Protein AF-A0A353NLF9-F1 (afdb_monomer_lite)

Secondary structure (DSSP, 8-state):
---EEETTEEE-SS---EE----SS---TTHHHHHHHHHHHTT--EE--S-HHHHHHHHHHHHHHHHHHHHHHT--HHHHHH-HHHHHHHHHHHHHHHHHHHHTT----HHHHHHHHHHHTTS-TT---HHHHHHHHHH------

Sequence (145 aa):
MDAVREGDSFTYARPGRIIFGEGPQQGDSNRVARLREALSRAAIPHEVPANMMRVMWWKFMINVGINQASAVLGAPYGVFHHSADAQALMLQLMREVIALAEKLAVDLSEKDIDEWLAVLATLAPEGKTSMLQDVEARTFLPGRA

Structure (mmCIF, N/CA/C/O backbone):
data_AF-A0A353NLF9-F1
#
_entry.id   AF-A0A353NLF9-F1
#
loop_
_atom_site.group_PDB
_atom_site.id
_atom_site.type_symbol
_atom_site.label_atom_id
_atom_site.label_alt_id
_atom_site.label_comp_id
_atom_site.label_asym_id
_atom_site.label_entity_id
_atom_site.label_seq_id
_atom_site.pdbx_PDB_ins_code
_atom_site.Cartn_x
_atom_site.Cartn_y
_atom_site.Cartn_z
_atom_site.occupancy
_atom_site.B_iso_or_equiv
_atom_site.auth_seq_id
_atom_site.auth_comp_id
_atom_site.auth_asym_id
_atom_site.auth_atom_id
_atom_site.pdbx_PDB_model_num
ATOM 1 N N . MET A 1 1 ? -4.766 4.903 -6.305 1.00 61.81 1 MET A N 1
ATOM 2 C CA . MET A 1 1 ? -6.056 4.747 -7.000 1.00 61.81 1 MET A CA 1
ATOM 3 C C . MET A 1 1 ? -7.114 4.612 -5.932 1.00 61.81 1 MET A C 1
ATOM 5 O O . MET A 1 1 ? -6.906 3.856 -4.992 1.00 61.81 1 MET A O 1
ATOM 9 N N . ASP A 1 2 ? -8.179 5.377 -6.068 1.00 66.19 2 ASP A N 1
ATOM 10 C CA . ASP A 1 2 ? -9.297 5.512 -5.134 1.00 66.19 2 ASP A CA 1
ATOM 11 C C . ASP A 1 2 ? -10.618 5.178 -5.839 1.00 66.19 2 ASP A C 1
ATOM 13 O O . ASP A 1 2 ? -11.634 5.830 -5.634 1.00 66.19 2 ASP A O 1
ATOM 17 N N . ALA A 1 3 ? -10.577 4.184 -6.728 1.00 69.12 3 ALA A N 1
ATOM 18 C CA . ALA A 1 3 ? -11.732 3.825 -7.528 1.00 69.12 3 ALA A CA 1
ATOM 19 C C . ALA A 1 3 ? -12.805 3.137 -6.679 1.00 69.12 3 ALA A C 1
ATOM 21 O O . ALA A 1 3 ? -12.513 2.163 -5.981 1.00 69.12 3 ALA A O 1
ATOM 22 N N . VAL A 1 4 ? -14.040 3.613 -6.796 1.00 66.81 4 VAL A N 1
ATOM 23 C CA . VAL A 1 4 ? -15.241 3.014 -6.210 1.00 66.81 4 VAL A CA 1
ATOM 24 C C . VAL A 1 4 ? -16.121 2.501 -7.346 1.00 66.81 4 VAL A C 1
ATOM 26 O O . VAL A 1 4 ? -16.216 3.131 -8.403 1.00 66.81 4 VAL A O 1
ATOM 29 N N . ARG A 1 5 ? -16.731 1.329 -7.149 1.00 71.88 5 ARG A N 1
ATOM 30 C CA . ARG A 1 5 ? -17.680 0.738 -8.094 1.00 71.88 5 ARG A CA 1
ATOM 31 C C . ARG A 1 5 ? -19.085 0.780 -7.506 1.00 71.88 5 ARG A C 1
ATOM 33 O O . ARG A 1 5 ? -19.324 0.193 -6.456 1.00 71.88 5 ARG A O 1
ATOM 40 N N . GLU A 1 6 ? -20.015 1.376 -8.241 1.00 72.00 6 GLU A N 1
ATOM 41 C CA . GLU A 1 6 ? -21.448 1.358 -7.938 1.00 72.00 6 GLU A CA 1
ATOM 42 C C . GLU A 1 6 ? -22.200 0.798 -9.155 1.00 72.00 6 GLU A C 1
ATOM 44 O O . GLU A 1 6 ? -22.306 1.450 -10.198 1.00 72.00 6 GLU A O 1
ATOM 49 N N . GLY A 1 7 ? -22.673 -0.451 -9.063 1.00 78.12 7 GLY A N 1
ATOM 50 C CA . GLY A 1 7 ? -23.280 -1.163 -10.196 1.00 78.12 7 GLY A CA 1
ATOM 51 C C . GLY A 1 7 ? -22.303 -1.348 -11.367 1.00 78.12 7 GLY A C 1
ATOM 52 O O . GLY A 1 7 ? -21.269 -2.008 -11.220 1.00 78.12 7 GLY A O 1
ATOM 53 N N . ASP A 1 8 ? -22.626 -0.753 -12.518 1.00 82.88 8 ASP A N 1
ATOM 54 C CA . ASP A 1 8 ? -21.786 -0.746 -13.731 1.00 82.88 8 ASP A CA 1
ATOM 55 C C . ASP A 1 8 ? -20.965 0.548 -13.897 1.00 82.88 8 ASP A C 1
ATOM 57 O O . ASP A 1 8 ? -20.291 0.742 -14.910 1.00 82.88 8 ASP A O 1
ATOM 61 N N . SER A 1 9 ? -21.001 1.438 -12.900 1.00 73.56 9 SER A N 1
ATOM 62 C CA . SER A 1 9 ? -20.266 2.704 -12.905 1.00 73.56 9 SER A CA 1
ATOM 63 C C . S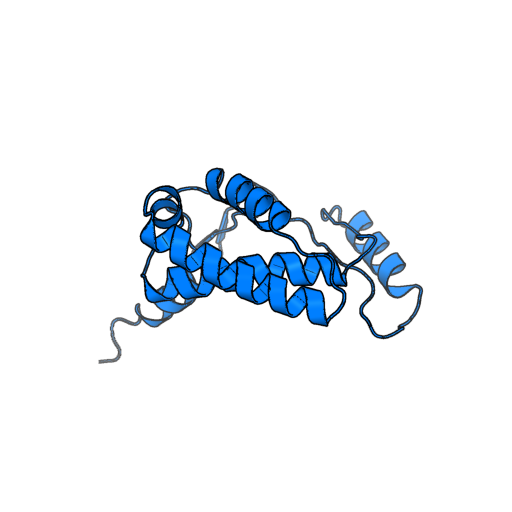ER A 1 9 ? -18.999 2.639 -12.045 1.00 73.56 9 SER A C 1
ATOM 65 O O . SER A 1 9 ? -18.959 1.958 -11.016 1.00 73.56 9 SER A O 1
ATOM 67 N N . PHE A 1 10 ? -17.958 3.358 -12.476 1.00 72.38 10 PHE A N 1
ATOM 68 C CA . PHE A 1 10 ? -16.702 3.519 -11.745 1.00 72.38 10 PHE A CA 1
ATOM 69 C C . PHE A 1 10 ? -16.397 5.006 -11.568 1.00 72.38 10 PHE A C 1
ATOM 71 O O . PHE A 1 10 ? -16.383 5.757 -12.545 1.00 72.38 10 PHE A O 1
ATOM 78 N N . THR A 1 11 ? -16.102 5.424 -10.340 1.00 71.56 11 THR A N 1
ATOM 79 C CA . THR A 1 11 ? -15.673 6.790 -10.009 1.00 71.56 11 THR A CA 1
ATOM 80 C C . THR A 1 11 ? -14.282 6.745 -9.387 1.00 71.56 11 THR A C 1
ATOM 82 O O . THR A 1 11 ? -13.999 5.881 -8.564 1.00 71.56 11 THR A O 1
ATOM 85 N N . TYR A 1 12 ? -13.377 7.633 -9.803 1.00 67.31 12 TYR A N 1
ATOM 86 C CA . TYR A 1 12 ? -12.042 7.778 -9.212 1.00 67.31 12 TYR A CA 1
ATOM 87 C C . TYR A 1 12 ? -11.609 9.244 -9.280 1.00 67.31 12 TYR A C 1
ATOM 89 O O . TYR A 1 12 ? -11.875 9.913 -10.279 1.00 67.31 12 TYR A O 1
ATOM 97 N N . ALA A 1 13 ? -10.921 9.746 -8.252 1.00 60.69 13 ALA A N 1
ATOM 98 C CA . ALA A 1 13 ? -10.340 11.089 -8.294 1.00 60.69 13 ALA A CA 1
ATOM 99 C C . ALA A 1 13 ? -8.871 11.055 -8.743 1.00 60.69 13 ALA A C 1
ATOM 101 O O . ALA A 1 13 ? -8.370 12.032 -9.301 1.00 60.69 13 ALA A O 1
ATOM 102 N N . ARG A 1 14 ? -8.171 9.926 -8.547 1.00 64.12 14 ARG A N 1
ATOM 103 C CA . ARG A 1 14 ? -6.770 9.751 -8.957 1.00 64.12 14 ARG A CA 1
ATOM 104 C C . ARG A 1 14 ? -6.609 8.529 -9.867 1.00 64.12 14 ARG A C 1
ATOM 106 O O . ARG A 1 14 ? -6.764 7.399 -9.382 1.00 64.12 14 ARG A O 1
ATOM 113 N N . PRO A 1 15 ? -6.259 8.721 -11.157 1.00 69.31 15 PRO A N 1
ATOM 114 C CA . PRO A 1 15 ? -6.036 7.603 -12.062 1.00 69.31 15 PRO A CA 1
ATOM 115 C C . PRO A 1 15 ? -4.972 6.659 -11.495 1.00 69.31 15 PRO A C 1
ATOM 117 O O . PRO A 1 15 ? -3.952 7.083 -10.946 1.00 69.31 15 PRO A O 1
ATOM 120 N N . GLY A 1 16 ? -5.243 5.358 -11.584 1.00 81.19 16 GLY A N 1
ATOM 121 C CA . GLY A 1 16 ? -4.260 4.335 -11.257 1.00 81.19 16 GLY A CA 1
ATOM 122 C C . GLY A 1 16 ? -3.137 4.292 -12.290 1.00 81.19 16 GLY A C 1
ATOM 123 O O . GLY A 1 16 ? -3.299 4.738 -13.424 1.00 81.19 16 GLY A O 1
ATOM 124 N N . ARG A 1 17 ? -2.003 3.711 -11.899 1.00 91.25 17 ARG A N 1
ATOM 125 C CA . ARG A 1 17 ? -0.945 3.304 -12.827 1.00 91.25 17 ARG A CA 1
ATOM 126 C C . ARG A 1 17 ? -0.735 1.803 -12.730 1.00 91.25 17 ARG A C 1
ATOM 128 O O . ARG A 1 17 ? -0.865 1.234 -11.644 1.00 91.25 17 ARG A O 1
ATOM 135 N N . ILE A 1 18 ? -0.384 1.178 -13.844 1.00 94.25 18 ILE A N 1
ATOM 136 C CA . ILE A 1 18 ? -0.004 -0.233 -13.879 1.00 94.25 18 ILE A CA 1
ATOM 137 C C . ILE A 1 18 ? 1.497 -0.324 -13.620 1.00 94.25 18 ILE A C 1
ATOM 139 O O . ILE A 1 18 ? 2.292 0.174 -14.412 1.00 94.25 18 ILE A O 1
ATOM 143 N N . ILE A 1 19 ? 1.890 -0.961 -12.520 1.00 95.25 19 ILE A N 1
ATOM 144 C CA . ILE A 1 19 ? 3.301 -1.234 -12.230 1.00 95.25 19 ILE A CA 1
ATOM 145 C C . ILE A 1 19 ? 3.576 -2.697 -12.565 1.00 95.25 19 ILE A C 1
ATOM 147 O O . ILE A 1 19 ? 2.903 -3.583 -12.036 1.00 95.25 19 ILE A O 1
ATOM 151 N N . PHE A 1 20 ? 4.525 -2.948 -13.462 1.00 94.69 20 PHE A N 1
ATOM 152 C CA . PHE A 1 20 ? 4.847 -4.295 -13.934 1.00 94.69 20 PHE A CA 1
ATOM 153 C C . PHE A 1 20 ? 6.335 -4.422 -14.257 1.00 94.69 20 PHE A C 1
ATOM 155 O O . PHE A 1 20 ? 6.982 -3.458 -14.644 1.00 94.69 20 PHE A O 1
ATOM 162 N N . GLY A 1 21 ? 6.881 -5.625 -14.149 1.00 92.38 21 GLY A N 1
ATOM 163 C CA . GLY A 1 21 ? 8.289 -5.888 -14.417 1.00 92.38 21 GLY A CA 1
ATOM 164 C C . GLY A 1 21 ? 8.552 -7.382 -14.498 1.00 92.38 21 GLY A C 1
ATOM 165 O O . GLY A 1 21 ? 7.615 -8.183 -14.487 1.00 92.38 21 GLY A O 1
ATOM 166 N N . GLU A 1 22 ? 9.823 -7.758 -14.596 1.00 88.44 22 GLU A N 1
ATOM 167 C CA . GLU A 1 22 ? 10.191 -9.169 -14.654 1.00 88.44 22 GLU A CA 1
ATOM 168 C C . GLU A 1 22 ? 9.908 -9.875 -13.324 1.00 88.44 22 GLU A C 1
ATOM 170 O O . GLU A 1 22 ? 10.102 -9.325 -12.238 1.00 88.44 22 GLU A O 1
ATOM 175 N N . GLY A 1 23 ? 9.429 -11.114 -13.430 1.00 80.94 23 GLY A N 1
ATOM 176 C CA . GLY A 1 23 ? 9.286 -12.008 -12.288 1.00 80.94 23 GLY A CA 1
ATOM 177 C C . GLY A 1 23 ? 10.615 -12.684 -11.925 1.00 80.94 23 GLY A C 1
ATOM 178 O O . GLY A 1 23 ? 11.608 -12.535 -12.635 1.00 80.94 23 GLY A O 1
ATOM 179 N N . PRO A 1 24 ? 10.640 -13.489 -10.849 1.00 74.44 24 PRO A N 1
ATOM 180 C CA . PRO A 1 24 ? 11.844 -14.212 -10.426 1.00 74.44 24 PRO A CA 1
ATOM 181 C C . PRO A 1 24 ? 12.290 -15.284 -11.434 1.00 74.44 24 PRO A C 1
ATOM 183 O O . PRO A 1 24 ? 13.434 -15.727 -11.413 1.00 74.44 24 PRO A O 1
ATOM 186 N N . GLN A 1 25 ? 11.390 -15.713 -12.318 1.00 77.56 25 GLN A N 1
ATOM 187 C CA . GLN A 1 25 ? 11.688 -16.655 -13.389 1.00 77.56 25 GLN A CA 1
ATOM 188 C C . GLN A 1 25 ? 12.099 -15.884 -14.640 1.00 77.56 25 GLN A C 1
ATOM 190 O O . GLN A 1 25 ? 11.358 -15.018 -15.108 1.00 77.56 25 GLN A O 1
ATOM 195 N N . GLN A 1 26 ? 13.257 -16.236 -15.200 1.00 67.62 26 GLN A N 1
ATOM 196 C CA . GLN A 1 26 ? 13.704 -15.689 -16.477 1.00 67.62 26 GLN A CA 1
ATOM 197 C C . GLN A 1 26 ? 12.729 -16.112 -17.579 1.00 67.62 26 GLN A C 1
ATOM 199 O O . GLN A 1 26 ? 12.560 -17.299 -17.861 1.00 67.62 26 GLN A O 1
ATOM 204 N N . GLY A 1 27 ? 12.050 -15.126 -18.161 1.00 70.62 27 GLY A N 1
ATOM 205 C CA . GLY A 1 27 ? 11.171 -15.300 -19.310 1.00 70.62 27 GLY A CA 1
ATOM 206 C C . GLY A 1 27 ? 11.788 -14.740 -20.588 1.00 70.62 27 GLY A C 1
ATOM 207 O O . GLY A 1 27 ? 12.964 -14.392 -20.638 1.00 70.62 27 GLY A O 1
ATOM 208 N N . ASP A 1 28 ? 10.961 -14.623 -21.625 1.00 79.19 28 ASP A N 1
ATOM 209 C CA . ASP A 1 28 ? 11.295 -13.848 -22.822 1.00 79.19 28 ASP A CA 1
ATOM 210 C C . ASP A 1 28 ? 11.697 -12.416 -22.431 1.00 79.19 28 ASP A C 1
ATOM 212 O O . ASP A 1 28 ? 10.856 -11.638 -21.969 1.00 79.19 28 ASP A O 1
ATOM 216 N N . SER A 1 29 ? 12.969 -12.078 -22.667 1.00 73.88 29 SER A N 1
ATOM 217 C CA . SER A 1 29 ? 13.599 -10.804 -22.299 1.00 73.88 29 SER A CA 1
ATOM 218 C C . SER A 1 29 ? 12.939 -9.574 -22.928 1.00 73.88 29 SER A C 1
ATOM 220 O O . SER A 1 29 ? 13.159 -8.454 -22.470 1.00 73.88 29 SER A O 1
ATOM 222 N N . ASN A 1 30 ? 12.102 -9.757 -23.954 1.00 89.12 30 ASN A N 1
ATOM 223 C CA . ASN A 1 30 ? 11.394 -8.669 -24.622 1.00 89.12 30 ASN A CA 1
ATOM 224 C C . ASN A 1 30 ? 9.946 -8.486 -24.144 1.00 89.12 30 ASN A C 1
ATOM 226 O O . ASN A 1 30 ? 9.277 -7.541 -24.573 1.00 89.12 30 ASN A O 1
ATOM 230 N N . ARG A 1 31 ? 9.418 -9.354 -23.273 1.00 90.69 31 ARG A N 1
ATOM 231 C CA . ARG A 1 31 ? 8.001 -9.312 -22.875 1.00 90.69 31 ARG A CA 1
ATOM 232 C C . ARG A 1 31 ? 7.635 -8.013 -22.153 1.00 90.69 31 ARG A C 1
ATOM 234 O O . ARG A 1 31 ? 6.621 -7.405 -22.499 1.00 90.69 31 ARG A O 1
ATOM 241 N N . VAL A 1 32 ? 8.465 -7.560 -21.209 1.00 93.06 32 VAL A N 1
ATOM 242 C CA . VAL A 1 32 ? 8.261 -6.280 -20.507 1.00 93.06 32 VAL A CA 1
ATOM 243 C C . VAL A 1 32 ? 8.335 -5.103 -21.481 1.00 93.06 32 VAL A C 1
ATOM 245 O O . VAL A 1 32 ? 7.491 -4.210 -21.427 1.00 93.06 32 VAL A O 1
ATOM 248 N N . ALA A 1 33 ? 9.273 -5.123 -22.434 1.00 94.31 33 ALA A N 1
ATOM 249 C CA . ALA A 1 33 ? 9.400 -4.066 -23.437 1.00 94.31 33 ALA A CA 1
ATOM 250 C C . ALA A 1 33 ? 8.156 -3.958 -24.337 1.00 94.31 33 ALA A C 1
ATOM 252 O O . ALA A 1 33 ? 7.651 -2.854 -24.547 1.00 94.31 33 ALA A O 1
ATOM 253 N N . ARG A 1 34 ? 7.619 -5.093 -24.809 1.00 95.31 34 ARG A N 1
ATOM 254 C CA . ARG A 1 34 ? 6.391 -5.122 -25.623 1.00 95.31 34 ARG A CA 1
ATOM 255 C C . ARG A 1 34 ? 5.163 -4.656 -24.845 1.00 95.31 34 ARG A C 1
ATOM 257 O O . ARG A 1 34 ? 4.339 -3.929 -25.395 1.00 95.31 34 ARG A O 1
ATOM 264 N N . LEU A 1 35 ? 5.042 -5.047 -23.573 1.00 95.38 35 LEU A N 1
ATOM 265 C CA . LEU A 1 35 ? 3.939 -4.598 -22.719 1.00 95.38 35 LEU A CA 1
ATOM 266 C C . LEU A 1 35 ? 4.013 -3.088 -22.461 1.00 95.38 35 LEU A C 1
ATOM 268 O O . LEU A 1 35 ? 3.003 -2.401 -22.594 1.00 95.38 35 LEU A O 1
ATOM 272 N N . ARG A 1 36 ? 5.212 -2.561 -22.186 1.00 96.38 36 ARG A N 1
ATOM 273 C CA . ARG A 1 36 ? 5.457 -1.117 -22.063 1.00 96.38 36 ARG A CA 1
ATOM 274 C C . ARG A 1 36 ? 5.003 -0.374 -23.312 1.00 96.38 36 ARG A C 1
ATOM 276 O O . ARG A 1 36 ? 4.230 0.568 -23.211 1.00 96.38 36 ARG A O 1
ATOM 283 N N . GLU A 1 37 ? 5.425 -0.832 -24.488 1.00 97.56 37 GLU A N 1
ATOM 284 C CA . GLU A 1 37 ? 5.046 -0.202 -25.752 1.00 97.56 37 GLU A CA 1
ATOM 285 C C . GLU A 1 37 ? 3.526 -0.227 -25.980 1.00 97.56 37 GLU A C 1
ATOM 287 O O . GLU A 1 37 ? 2.938 0.783 -26.366 1.00 97.56 37 GLU A O 1
ATOM 292 N N . ALA A 1 38 ? 2.870 -1.355 -25.694 1.00 97.50 38 ALA A N 1
ATOM 293 C CA . ALA A 1 38 ? 1.422 -1.476 -25.819 1.00 97.50 38 ALA A CA 1
ATOM 294 C C . ALA A 1 38 ? 0.672 -0.495 -24.899 1.00 97.50 38 ALA A C 1
ATOM 296 O O . ALA A 1 38 ? -0.226 0.206 -25.368 1.00 97.50 38 ALA A O 1
ATOM 297 N N . LEU A 1 39 ? 1.068 -0.399 -23.624 1.00 97.25 39 LEU A N 1
ATOM 298 C CA . LEU A 1 39 ? 0.466 0.533 -22.664 1.00 97.25 39 LEU A CA 1
ATOM 299 C C . LEU A 1 39 ? 0.754 1.997 -23.030 1.00 97.25 39 LEU A C 1
ATOM 301 O O . LEU A 1 39 ? -0.144 2.832 -22.919 1.00 97.25 39 LEU A O 1
ATOM 305 N N . SER A 1 40 ? 1.957 2.304 -23.536 1.00 96.88 40 SER A N 1
ATOM 306 C CA . SER A 1 40 ? 2.300 3.632 -24.064 1.00 96.88 40 SER A CA 1
ATOM 307 C C . SER A 1 40 ? 1.397 4.036 -25.230 1.00 96.88 40 SER A C 1
ATOM 309 O O . SER A 1 40 ? 0.851 5.136 -25.210 1.00 96.88 40 SER A O 1
ATOM 311 N N . ARG A 1 41 ? 1.195 3.158 -26.225 1.00 97.88 41 ARG A N 1
ATOM 312 C CA . ARG A 1 41 ? 0.314 3.448 -27.375 1.00 97.88 41 ARG A CA 1
ATOM 313 C C . ARG A 1 41 ? -1.145 3.647 -26.964 1.00 97.88 41 ARG A C 1
ATOM 315 O O . ARG A 1 41 ? -1.854 4.405 -27.612 1.00 97.88 41 ARG A O 1
ATOM 322 N N . ALA A 1 42 ? -1.576 2.986 -25.892 1.00 96.62 42 ALA A N 1
ATOM 323 C CA . ALA A 1 42 ? -2.915 3.131 -25.327 1.00 96.62 42 ALA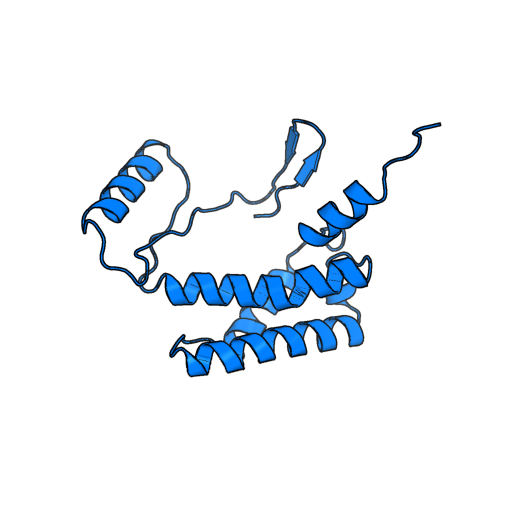 A CA 1
ATOM 324 C C . ALA A 1 42 ? -3.059 4.328 -24.366 1.00 96.62 42 ALA A C 1
ATOM 326 O O . ALA A 1 42 ? -4.136 4.517 -23.807 1.00 96.62 42 ALA A O 1
ATOM 327 N N . ALA A 1 43 ? -1.995 5.110 -24.141 1.00 94.81 43 ALA A N 1
ATOM 328 C CA . ALA A 1 43 ? -1.951 6.193 -23.155 1.00 94.81 43 ALA A CA 1
ATOM 329 C C . ALA A 1 43 ? -2.355 5.757 -21.727 1.00 94.81 43 ALA A C 1
ATOM 331 O O . ALA A 1 43 ? -2.877 6.552 -20.947 1.00 94.81 43 ALA A O 1
ATOM 332 N N . ILE A 1 44 ? -2.094 4.495 -21.365 1.00 93.50 44 ILE A N 1
ATOM 333 C CA . ILE A 1 44 ? -2.367 3.965 -20.024 1.00 93.50 44 ILE A CA 1
ATOM 334 C C . ILE A 1 44 ? -1.165 4.282 -19.123 1.00 93.50 44 ILE A C 1
ATOM 336 O O . ILE A 1 44 ? -0.052 3.845 -19.442 1.00 93.50 44 ILE A O 1
ATOM 340 N N . PRO A 1 45 ? -1.344 4.997 -17.994 1.00 94.19 45 PRO A N 1
ATOM 341 C CA . PRO A 1 45 ? -0.256 5.278 -17.063 1.00 94.19 45 PRO A CA 1
ATOM 342 C C . PRO A 1 45 ? 0.373 3.988 -16.540 1.00 94.19 45 PRO A C 1
ATOM 344 O O . PRO A 1 45 ? -0.318 3.096 -16.040 1.00 94.19 45 PRO A O 1
ATOM 347 N N . HIS A 1 46 ? 1.694 3.885 -16.642 1.00 95.56 46 HIS A N 1
ATOM 348 C CA . HIS A 1 46 ? 2.410 2.687 -16.234 1.00 95.56 46 HIS A CA 1
ATOM 349 C C . HIS A 1 46 ? 3.846 2.980 -15.812 1.00 95.56 46 HIS A C 1
ATOM 351 O O . HIS A 1 46 ? 4.397 4.038 -16.108 1.00 95.56 46 HIS A O 1
ATOM 357 N N . GLU A 1 47 ? 4.445 2.018 -15.121 1.00 95.62 47 GLU A N 1
ATOM 358 C CA . GLU A 1 47 ? 5.805 2.090 -14.604 1.00 95.62 47 GLU A CA 1
ATOM 359 C C . GLU A 1 47 ? 6.455 0.705 -14.671 1.00 95.62 47 GLU A C 1
ATOM 361 O O . GLU A 1 47 ? 5.824 -0.298 -14.331 1.00 95.62 47 GLU A O 1
ATOM 366 N N . VAL A 1 48 ? 7.720 0.663 -15.096 1.00 95.06 48 VAL A N 1
ATOM 367 C CA . VAL A 1 48 ? 8.562 -0.535 -15.013 1.00 95.06 48 VAL A CA 1
ATOM 368 C C . VAL A 1 48 ? 9.619 -0.290 -13.939 1.00 95.06 48 VAL A C 1
ATOM 370 O O . VAL A 1 48 ? 10.566 0.455 -14.200 1.00 95.06 48 VAL A O 1
ATOM 373 N N . PRO A 1 49 ? 9.466 -0.850 -12.726 1.00 93.81 49 PRO A N 1
ATOM 374 C CA . PRO A 1 49 ? 10.400 -0.607 -11.642 1.00 93.81 49 PRO A CA 1
ATOM 375 C C . PRO A 1 49 ? 11.685 -1.408 -11.858 1.00 93.81 49 PRO A C 1
ATOM 377 O O . PRO A 1 49 ? 11.672 -2.494 -12.440 1.00 93.81 49 PRO A O 1
ATOM 380 N N . ALA A 1 50 ? 12.795 -0.916 -11.306 1.00 91.12 50 ALA A N 1
ATOM 381 C CA . ALA A 1 50 ? 14.063 -1.645 -11.320 1.00 91.12 50 ALA A CA 1
ATOM 382 C C . ALA A 1 50 ? 13.990 -2.970 -10.534 1.00 91.12 50 ALA A C 1
ATOM 384 O O . ALA A 1 50 ? 14.679 -3.929 -10.870 1.00 91.12 50 ALA A O 1
ATOM 385 N N . ASN A 1 51 ? 13.143 -3.033 -9.499 1.00 92.00 51 ASN A N 1
ATOM 386 C CA . ASN A 1 51 ? 12.935 -4.224 -8.680 1.00 92.00 51 ASN A CA 1
ATOM 387 C C . ASN A 1 51 ? 11.434 -4.492 -8.485 1.00 92.00 51 ASN A C 1
ATOM 389 O O . ASN A 1 51 ? 10.793 -3.935 -7.592 1.00 92.00 51 ASN A O 1
ATOM 393 N N . MET A 1 52 ? 10.868 -5.364 -9.323 1.00 93.12 52 MET A N 1
ATOM 394 C CA . MET A 1 52 ? 9.442 -5.707 -9.260 1.00 93.12 52 MET A CA 1
ATOM 395 C C . MET A 1 52 ? 9.082 -6.485 -7.989 1.00 93.12 52 MET A C 1
ATOM 397 O O . MET A 1 52 ? 8.017 -6.260 -7.415 1.00 93.12 52 MET A O 1
ATOM 401 N N . MET A 1 53 ? 9.973 -7.362 -7.511 1.00 93.12 53 MET A N 1
ATOM 402 C CA . MET A 1 53 ? 9.750 -8.125 -6.279 1.00 93.12 53 MET A CA 1
ATOM 403 C C . MET A 1 53 ? 9.543 -7.193 -5.088 1.00 93.12 53 MET A C 1
ATOM 405 O O . MET A 1 53 ? 8.584 -7.357 -4.338 1.00 93.12 53 MET A O 1
ATOM 409 N N . ARG A 1 54 ? 10.374 -6.158 -4.965 1.00 95.50 54 ARG A N 1
ATOM 410 C CA . ARG A 1 54 ? 10.226 -5.132 -3.934 1.00 95.50 54 ARG A CA 1
ATOM 411 C C . ARG A 1 54 ? 8.867 -4.429 -3.986 1.00 95.50 54 ARG A C 1
ATOM 413 O O . ARG A 1 54 ? 8.202 -4.315 -2.958 1.00 95.50 54 ARG A O 1
ATOM 420 N N . VAL A 1 55 ? 8.430 -3.997 -5.170 1.00 95.81 55 VAL A N 1
ATOM 421 C CA . VAL A 1 55 ? 7.120 -3.340 -5.336 1.00 95.81 55 VAL A CA 1
ATOM 422 C C . VAL A 1 55 ? 5.973 -4.276 -4.943 1.00 95.81 55 VAL A C 1
ATOM 424 O O . VAL A 1 55 ? 5.040 -3.852 -4.258 1.00 95.81 55 VAL A O 1
ATOM 427 N N . MET A 1 56 ? 6.045 -5.556 -5.327 1.00 95.94 56 MET A N 1
ATOM 428 C CA . MET A 1 56 ? 5.031 -6.546 -4.943 1.00 95.94 56 MET A CA 1
ATOM 429 C C . MET A 1 56 ? 4.970 -6.743 -3.429 1.00 95.94 56 MET A C 1
ATOM 431 O O . MET A 1 56 ? 3.879 -6.745 -2.863 1.00 95.94 56 MET A O 1
ATOM 435 N N . TRP A 1 57 ? 6.122 -6.859 -2.767 1.00 97.69 57 TRP A N 1
ATOM 436 C CA . TRP A 1 57 ? 6.196 -7.017 -1.315 1.00 97.69 57 TRP A CA 1
ATOM 437 C C . TRP A 1 57 ? 5.717 -5.780 -0.560 1.00 97.69 57 TRP A C 1
ATOM 439 O O . TRP A 1 57 ? 4.987 -5.918 0.417 1.00 97.69 57 TRP A O 1
ATOM 449 N N . TRP A 1 58 ? 6.033 -4.576 -1.040 1.00 97.88 58 TRP A N 1
ATOM 450 C CA . TRP A 1 58 ? 5.497 -3.337 -0.469 1.00 97.88 58 TRP A CA 1
ATOM 451 C C . TRP A 1 58 ? 3.967 -3.297 -0.542 1.00 97.88 58 TRP A C 1
ATOM 453 O O . TRP A 1 58 ? 3.283 -3.027 0.446 1.00 97.88 58 TRP A O 1
ATOM 463 N N . LYS A 1 59 ? 3.400 -3.663 -1.699 1.00 96.12 59 LYS A N 1
ATOM 464 C CA . LYS A 1 59 ? 1.944 -3.743 -1.860 1.00 96.12 59 LYS A CA 1
ATOM 465 C C . LYS A 1 59 ? 1.326 -4.843 -0.992 1.00 96.12 59 LYS A C 1
ATOM 467 O O . LYS A 1 59 ? 0.233 -4.653 -0.455 1.00 96.12 59 LYS A O 1
ATOM 472 N N . PHE A 1 60 ? 2.007 -5.978 -0.859 1.00 97.88 60 PHE A N 1
ATOM 473 C CA . PHE A 1 60 ? 1.592 -7.075 0.009 1.00 97.88 60 PHE A CA 1
ATOM 474 C C . PHE A 1 60 ? 1.569 -6.648 1.482 1.00 97.88 60 PHE A C 1
ATOM 476 O O . PHE A 1 60 ? 0.555 -6.865 2.139 1.00 97.88 60 PHE A O 1
ATOM 483 N N . MET A 1 61 ? 2.610 -5.956 1.957 1.00 98.56 61 MET A N 1
ATOM 484 C CA . MET A 1 61 ? 2.689 -5.384 3.306 1.00 98.56 61 MET A CA 1
ATOM 485 C C . MET A 1 61 ? 1.488 -4.487 3.612 1.00 98.56 61 MET A C 1
ATOM 487 O O . MET A 1 61 ? 0.849 -4.659 4.645 1.00 98.56 61 MET A O 1
ATOM 491 N N . ILE A 1 62 ? 1.130 -3.584 2.694 1.00 97.44 62 ILE A N 1
ATOM 492 C CA . ILE A 1 62 ? -0.050 -2.721 2.852 1.00 97.44 62 ILE A CA 1
ATOM 493 C C . ILE A 1 62 ? -1.328 -3.555 2.956 1.00 97.44 62 ILE A C 1
ATOM 495 O O . ILE A 1 62 ? -2.123 -3.357 3.872 1.00 97.44 62 ILE A O 1
ATOM 499 N N . ASN A 1 63 ? -1.533 -4.500 2.033 1.00 97.12 63 ASN A N 1
ATOM 500 C CA . ASN A 1 63 ? -2.740 -5.326 2.025 1.00 97.12 63 ASN A CA 1
ATOM 501 C C . ASN A 1 63 ? -2.873 -6.151 3.315 1.00 97.12 63 ASN A C 1
ATOM 503 O O . ASN A 1 63 ? -3.964 -6.207 3.877 1.00 97.12 63 ASN A O 1
ATOM 507 N N . VAL A 1 64 ? -1.790 -6.770 3.790 1.00 97.75 64 VAL A N 1
ATOM 508 C CA . VAL A 1 64 ? -1.779 -7.515 5.059 1.00 97.75 64 VAL A CA 1
ATOM 509 C C . VAL A 1 64 ? -2.048 -6.577 6.233 1.00 97.75 64 VAL A C 1
ATOM 511 O O . VAL A 1 64 ? -2.900 -6.879 7.062 1.00 97.75 64 VAL A O 1
ATOM 514 N N . GLY A 1 65 ? -1.395 -5.412 6.251 1.00 97.31 65 GLY A N 1
ATOM 515 C CA . GLY A 1 65 ? -1.534 -4.416 7.307 1.00 97.31 65 GLY A CA 1
ATOM 516 C C . GLY A 1 65 ? -2.969 -3.944 7.521 1.00 97.31 65 GLY A C 1
ATOM 517 O O . GLY A 1 65 ? -3.419 -3.867 8.660 1.00 97.31 65 GLY A O 1
ATOM 518 N N . ILE A 1 66 ? -3.702 -3.631 6.445 1.00 97.19 66 ILE A N 1
ATOM 519 C CA . ILE A 1 66 ? -4.995 -2.942 6.580 1.00 97.19 66 ILE A CA 1
ATOM 520 C C . ILE A 1 66 ? -6.213 -3.722 6.076 1.00 97.19 66 ILE A C 1
ATOM 522 O O . ILE A 1 66 ? -7.295 -3.539 6.632 1.00 97.19 66 ILE A O 1
ATOM 526 N N . ASN A 1 67 ? -6.108 -4.602 5.070 1.00 96.50 67 ASN A N 1
ATOM 527 C CA . ASN A 1 67 ? -7.311 -5.214 4.478 1.00 96.50 67 ASN A CA 1
ATOM 528 C C . ASN A 1 67 ? -8.025 -6.145 5.461 1.00 96.50 67 ASN A C 1
ATOM 530 O O . ASN A 1 67 ? -9.238 -6.050 5.618 1.00 96.50 67 ASN A O 1
ATOM 534 N N . GLN A 1 68 ? -7.283 -7.019 6.142 1.00 93.25 68 GLN A N 1
ATOM 535 C CA . GLN A 1 68 ? -7.871 -7.968 7.092 1.00 93.25 68 GLN A CA 1
ATOM 536 C C . GLN A 1 68 ? -8.330 -7.263 8.371 1.00 93.25 68 GLN A C 1
ATOM 538 O O . GLN A 1 68 ? -9.442 -7.504 8.836 1.00 93.25 68 GLN A O 1
ATOM 543 N N . ALA A 1 69 ? -7.511 -6.343 8.894 1.00 96.31 69 ALA A N 1
ATOM 544 C CA . ALA A 1 69 ? -7.858 -5.542 10.064 1.00 96.31 69 ALA A CA 1
ATOM 545 C C . ALA A 1 69 ? -9.149 -4.738 9.833 1.00 96.31 69 ALA A C 1
ATOM 547 O O . ALA A 1 69 ? -10.067 -4.800 10.646 1.00 96.31 69 ALA A O 1
ATOM 548 N N . SER A 1 70 ? -9.264 -4.039 8.698 1.00 97.06 70 SER A N 1
ATOM 549 C CA . SER A 1 70 ? -10.476 -3.273 8.363 1.00 97.06 70 SER A CA 1
ATOM 550 C C . SER A 1 70 ? -11.702 -4.163 8.172 1.00 97.06 70 SER A C 1
ATOM 552 O O . SER A 1 70 ? -12.779 -3.802 8.638 1.00 97.06 70 SER A O 1
ATOM 554 N N . ALA A 1 71 ? -11.550 -5.333 7.544 1.00 95.44 71 ALA A N 1
ATOM 555 C CA . ALA A 1 71 ? -12.649 -6.269 7.332 1.00 95.44 71 ALA A CA 1
ATOM 556 C C . ALA A 1 71 ? -13.189 -6.857 8.646 1.00 95.44 71 ALA A C 1
ATOM 558 O O . ALA A 1 71 ? -14.401 -6.908 8.833 1.00 95.44 71 ALA A O 1
ATOM 559 N N . VAL A 1 72 ? -12.308 -7.257 9.571 1.00 94.62 72 VAL A N 1
ATOM 560 C CA . VAL A 1 72 ? -12.706 -7.793 10.887 1.00 94.62 72 VAL A CA 1
ATOM 561 C C . VAL A 1 72 ? -13.342 -6.714 11.764 1.00 94.62 72 VAL A C 1
ATOM 563 O O . VAL A 1 72 ? -14.325 -6.983 12.448 1.00 94.62 72 VAL A O 1
ATOM 566 N N . LEU A 1 73 ? -12.800 -5.494 11.737 1.00 95.06 73 LEU A N 1
ATOM 567 C CA . LEU A 1 73 ? -13.309 -4.378 12.538 1.00 95.06 73 LEU A CA 1
ATOM 568 C C . LEU A 1 73 ? -14.556 -3.709 11.934 1.00 95.06 73 LEU A C 1
ATOM 570 O O . LEU A 1 73 ? -15.173 -2.885 12.603 1.00 95.06 73 LEU A O 1
ATOM 574 N N . GLY A 1 74 ? -14.911 -4.006 10.678 1.00 95.62 74 GLY A N 1
ATOM 575 C CA . GLY A 1 74 ? -15.947 -3.263 9.950 1.00 95.62 74 GLY A CA 1
ATOM 576 C C . GLY A 1 74 ? -15.590 -1.782 9.768 1.00 95.62 74 GLY A C 1
ATOM 577 O O . GLY A 1 74 ? -16.462 -0.917 9.820 1.00 95.62 74 GLY A O 1
ATOM 578 N N . ALA A 1 75 ? -14.298 -1.474 9.639 1.00 96.25 75 ALA A N 1
ATOM 579 C CA . ALA A 1 75 ? -13.759 -0.137 9.863 1.00 96.25 75 ALA A CA 1
ATOM 580 C C . ALA A 1 75 ? -13.231 0.519 8.571 1.00 96.25 75 ALA A C 1
ATOM 582 O O . ALA A 1 75 ? -12.334 -0.042 7.933 1.00 96.25 75 ALA A O 1
ATOM 583 N N . PRO A 1 76 ? -13.715 1.718 8.189 1.00 96.94 76 PRO A N 1
ATOM 584 C CA . PRO A 1 76 ? -13.152 2.483 7.075 1.00 96.94 76 PRO A CA 1
ATOM 585 C C . PRO A 1 76 ? -11.805 3.126 7.458 1.00 96.94 76 PRO A C 1
ATOM 587 O O . PRO A 1 76 ? -11.402 3.101 8.626 1.00 96.94 76 PRO A O 1
ATOM 590 N N . TYR A 1 77 ? -11.106 3.740 6.493 1.00 96.75 77 TYR A N 1
ATOM 591 C CA . TYR A 1 77 ? -9.784 4.353 6.718 1.00 96.75 77 TYR A CA 1
ATOM 592 C C . TYR A 1 77 ? -9.775 5.370 7.868 1.00 96.75 77 TYR A C 1
ATOM 594 O O . TYR A 1 77 ? -8.799 5.427 8.613 1.00 96.75 77 TYR A O 1
ATOM 602 N N . GLY A 1 78 ? -10.879 6.095 8.079 1.00 97.19 78 GLY A N 1
ATOM 603 C CA . GLY A 1 78 ? -11.035 7.071 9.159 1.00 97.19 78 GLY A CA 1
ATOM 604 C C . GLY A 1 78 ? -10.839 6.501 10.564 1.00 97.19 78 GLY A C 1
ATOM 605 O O . GLY A 1 78 ? -10.398 7.216 11.462 1.00 97.19 78 GLY A O 1
ATOM 606 N N . VAL A 1 79 ? -11.097 5.208 10.778 1.00 97.88 79 VAL A N 1
ATOM 607 C CA . VAL A 1 79 ? -10.796 4.555 12.063 1.00 97.88 79 VAL A CA 1
ATOM 608 C C . VAL A 1 79 ? -9.286 4.418 12.243 1.00 97.88 79 VAL A C 1
ATOM 610 O O . VAL A 1 79 ? -8.763 4.729 13.309 1.00 97.88 79 VAL A O 1
ATOM 613 N N . PHE A 1 80 ? -8.571 4.034 11.187 1.00 97.88 80 PHE A N 1
ATOM 614 C CA . PHE A 1 80 ? -7.112 3.904 11.190 1.00 97.88 80 PHE A CA 1
ATOM 615 C C . PHE A 1 80 ? -6.387 5.257 11.233 1.00 97.88 80 PHE A C 1
ATOM 617 O O . PHE A 1 80 ? -5.198 5.299 11.533 1.00 97.88 80 PHE A O 1
ATOM 624 N N . HIS A 1 81 ? -7.074 6.374 10.985 1.00 97.06 81 HIS A N 1
ATOM 625 C CA . HIS A 1 81 ? -6.518 7.716 11.197 1.00 97.06 81 HIS A CA 1
ATOM 626 C C . HIS A 1 81 ? -6.457 8.113 12.675 1.00 97.06 81 HIS A C 1
ATOM 628 O O . HIS A 1 81 ? -5.541 8.832 13.065 1.00 97.06 81 HIS A O 1
ATOM 634 N N . HIS A 1 82 ? -7.407 7.650 13.494 1.00 95.75 82 HIS A N 1
ATOM 635 C CA . HIS A 1 82 ? -7.634 8.207 14.836 1.00 95.75 82 HIS A CA 1
ATOM 636 C C . HIS A 1 82 ? -7.542 7.184 15.977 1.00 95.75 82 HIS A C 1
ATOM 638 O O . HIS A 1 82 ? -7.273 7.564 17.115 1.00 95.75 82 HIS A O 1
ATOM 644 N N . SER A 1 83 ? -7.784 5.897 15.712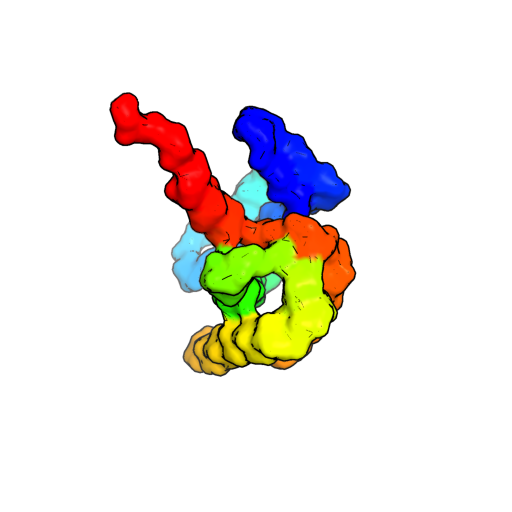 1.00 97.94 83 SER A N 1
ATOM 645 C CA . SER A 1 83 ? -7.738 4.849 16.734 1.00 97.94 83 SER A CA 1
ATOM 646 C C . SER A 1 83 ? -6.315 4.325 16.910 1.00 97.94 83 SER A C 1
ATOM 648 O O . SER A 1 83 ? -5.757 3.697 16.006 1.00 97.94 83 SER A O 1
ATOM 650 N N . ALA A 1 84 ? -5.758 4.532 18.105 1.00 97.44 84 ALA A N 1
ATOM 651 C CA . ALA A 1 84 ? -4.452 3.996 18.481 1.00 97.44 84 ALA A CA 1
ATOM 652 C C . ALA A 1 84 ? -4.414 2.460 18.395 1.00 97.44 84 ALA A C 1
ATOM 654 O O . ALA A 1 84 ? -3.426 1.904 17.924 1.00 97.44 84 ALA A O 1
ATOM 655 N N . ASP A 1 85 ? -5.500 1.779 18.769 1.00 97.62 85 ASP A N 1
ATOM 656 C CA . ASP A 1 85 ? -5.582 0.314 18.722 1.00 97.62 85 ASP A CA 1
ATOM 657 C C . ASP A 1 85 ? -5.618 -0.209 17.280 1.00 97.62 85 ASP A C 1
ATOM 659 O O . ASP A 1 85 ? -4.904 -1.155 16.939 1.00 97.62 85 ASP A O 1
ATOM 663 N N . ALA A 1 86 ? -6.396 0.435 16.400 1.00 97.62 86 ALA A N 1
ATOM 664 C CA . ALA A 1 86 ? -6.449 0.061 14.986 1.00 97.62 86 ALA A CA 1
ATOM 665 C C . ALA A 1 86 ? -5.097 0.292 14.290 1.00 97.62 86 ALA A C 1
ATOM 667 O O . ALA A 1 86 ? -4.650 -0.550 13.506 1.00 97.62 86 ALA A O 1
ATOM 668 N N . GLN A 1 87 ? -4.416 1.399 14.610 1.00 97.56 87 GLN A N 1
ATOM 669 C CA . GLN A 1 87 ? -3.056 1.658 14.137 1.00 97.56 87 GLN A CA 1
ATOM 670 C C . GLN A 1 87 ? -2.071 0.625 14.680 1.00 97.56 87 GLN A C 1
ATOM 672 O O . GLN A 1 87 ? -1.302 0.063 13.907 1.00 97.56 87 GLN A O 1
ATOM 677 N N . ALA A 1 88 ? -2.111 0.319 15.978 1.00 97.94 88 ALA A N 1
ATOM 678 C CA . ALA A 1 88 ? -1.216 -0.658 16.587 1.00 97.94 88 ALA A CA 1
ATOM 679 C C . ALA A 1 88 ? -1.356 -2.046 15.945 1.00 97.94 88 ALA A C 1
ATOM 681 O O . ALA A 1 88 ? -0.338 -2.691 15.684 1.00 97.94 88 ALA A O 1
ATOM 682 N N . LEU A 1 89 ? -2.58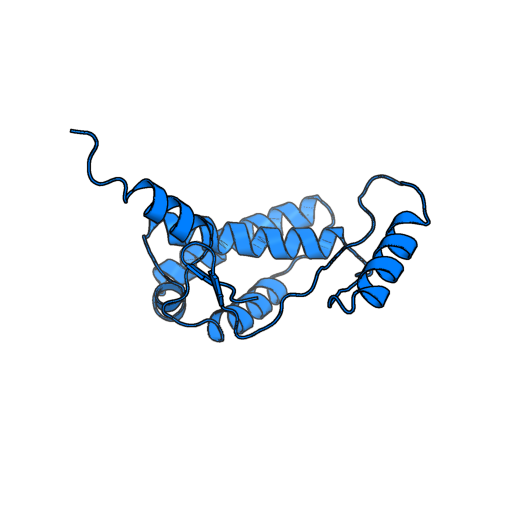5 -2.484 15.649 1.00 97.81 89 LEU A N 1
ATOM 683 C CA . LEU A 1 89 ? -2.842 -3.734 14.930 1.00 97.81 89 LEU A CA 1
ATOM 684 C C . LEU A 1 89 ? -2.264 -3.695 13.508 1.00 97.81 89 LEU A C 1
ATOM 686 O O . LEU A 1 89 ? -1.514 -4.592 13.126 1.00 97.81 89 LEU A O 1
ATOM 690 N N . MET A 1 90 ? -2.565 -2.641 12.743 1.00 98.12 90 MET A N 1
ATOM 691 C CA . MET A 1 90 ? -2.054 -2.473 11.378 1.00 98.12 90 MET A CA 1
ATOM 692 C C . MET A 1 90 ? -0.520 -2.494 11.341 1.00 98.12 90 MET A C 1
ATOM 694 O O . MET A 1 90 ? 0.073 -3.200 10.528 1.00 98.12 90 MET A O 1
ATOM 698 N N . LEU A 1 91 ? 0.128 -1.752 12.242 1.00 98.31 91 LEU A N 1
ATOM 699 C CA . LEU A 1 91 ? 1.585 -1.652 12.319 1.00 98.31 91 LEU A CA 1
ATOM 700 C C . LEU A 1 91 ? 2.238 -2.990 12.690 1.00 98.31 91 LEU A C 1
ATOM 702 O O . LEU A 1 91 ? 3.273 -3.333 12.125 1.00 98.31 91 LEU A O 1
ATOM 706 N N . GLN A 1 92 ? 1.641 -3.762 13.605 1.00 98.44 92 GLN A N 1
ATOM 707 C CA . GLN A 1 92 ? 2.133 -5.103 13.948 1.00 98.44 92 GLN A CA 1
ATOM 708 C C . GLN A 1 92 ? 2.094 -6.040 12.735 1.00 98.44 92 GLN A C 1
ATOM 710 O O . GLN A 1 92 ? 3.109 -6.652 12.406 1.00 98.44 92 GLN A O 1
ATOM 715 N N . LEU A 1 93 ? 0.974 -6.068 12.009 1.00 98.31 93 LEU A N 1
ATOM 716 C CA . LEU A 1 93 ? 0.817 -6.881 10.800 1.00 98.31 93 LEU A CA 1
ATOM 717 C C . LEU A 1 93 ? 1.811 -6.488 9.693 1.00 98.31 93 LEU A C 1
ATOM 719 O O . LEU A 1 93 ? 2.387 -7.350 9.031 1.00 98.31 93 LEU A O 1
ATOM 723 N N . MET A 1 94 ? 2.066 -5.189 9.500 1.00 98.56 94 MET A N 1
ATOM 724 C CA . MET A 1 94 ? 3.068 -4.725 8.531 1.00 98.56 94 MET A CA 1
ATOM 725 C C . MET A 1 94 ? 4.489 -5.158 8.918 1.00 98.56 94 MET A C 1
ATOM 727 O O . MET A 1 94 ? 5.257 -5.583 8.053 1.00 98.56 94 MET A O 1
ATOM 731 N N . ARG A 1 95 ? 4.830 -5.106 10.212 1.00 98.69 95 ARG A N 1
ATOM 732 C CA . ARG A 1 95 ? 6.141 -5.538 10.725 1.00 98.69 95 ARG A CA 1
ATOM 733 C C . ARG A 1 95 ? 6.384 -7.033 10.562 1.00 98.69 95 ARG A C 1
ATOM 735 O O . ARG A 1 95 ? 7.511 -7.423 10.265 1.00 98.69 95 ARG A O 1
ATOM 742 N N . GLU A 1 96 ? 5.350 -7.864 10.679 1.00 98.50 96 GLU A N 1
ATOM 743 C CA . GLU A 1 96 ? 5.463 -9.293 10.360 1.00 98.50 96 GLU A CA 1
ATOM 744 C C . GLU A 1 96 ? 5.863 -9.511 8.894 1.00 98.50 96 GLU A C 1
ATOM 746 O O . GLU A 1 96 ? 6.738 -10.327 8.598 1.00 98.50 96 GLU A O 1
ATOM 751 N N . VAL A 1 97 ? 5.292 -8.733 7.968 1.00 98.50 97 VAL A N 1
ATOM 752 C CA . VAL A 1 97 ? 5.666 -8.805 6.549 1.00 98.50 97 VAL A CA 1
ATOM 753 C C . VAL A 1 97 ? 7.103 -8.339 6.319 1.00 98.50 97 VAL A C 1
ATOM 755 O O . VAL A 1 97 ? 7.816 -8.982 5.549 1.00 98.50 97 VAL A O 1
ATOM 758 N N . ILE A 1 98 ? 7.557 -7.278 6.995 1.00 98.56 98 ILE A N 1
ATOM 759 C CA . ILE A 1 98 ? 8.957 -6.819 6.929 1.00 98.56 98 ILE A CA 1
ATOM 760 C C . ILE A 1 98 ? 9.911 -7.926 7.391 1.00 98.56 98 ILE A C 1
ATOM 762 O O . ILE A 1 98 ? 10.876 -8.236 6.692 1.00 98.56 98 ILE A O 1
ATOM 766 N N . ALA A 1 99 ? 9.611 -8.578 8.518 1.00 98.50 99 ALA A N 1
ATOM 767 C CA . ALA A 1 99 ? 10.431 -9.668 9.042 1.00 98.50 99 ALA A CA 1
ATOM 768 C C . ALA A 1 99 ? 10.530 -10.855 8.062 1.00 98.50 99 ALA A C 1
ATOM 770 O O . ALA A 1 99 ? 11.586 -11.478 7.939 1.00 98.50 99 ALA A O 1
ATOM 771 N N . LEU A 1 100 ? 9.451 -11.164 7.333 1.00 98.25 100 LEU A N 1
ATOM 772 C CA . LEU A 1 100 ? 9.452 -12.197 6.289 1.00 98.25 100 LEU A CA 1
ATOM 773 C C . LEU A 1 100 ? 10.213 -11.759 5.030 1.00 98.25 100 LEU A C 1
ATOM 775 O O . LEU A 1 100 ? 10.949 -12.558 4.448 1.00 98.25 100 LEU A O 1
ATOM 779 N N . ALA A 1 101 ? 10.058 -10.499 4.621 1.00 97.50 101 ALA A N 1
ATOM 780 C CA . ALA A 1 101 ? 10.739 -9.923 3.464 1.00 97.50 101 ALA A CA 1
ATOM 781 C C . ALA A 1 101 ? 12.264 -9.968 3.626 1.00 97.50 101 ALA A C 1
ATOM 783 O O . ALA A 1 101 ? 12.968 -10.352 2.688 1.00 97.50 101 ALA A O 1
ATOM 784 N N . GLU A 1 102 ? 12.763 -9.690 4.835 1.00 96.81 102 GLU A N 1
ATOM 785 C CA . GLU A 1 102 ? 14.184 -9.797 5.178 1.00 96.81 102 GLU A CA 1
ATOM 786 C C . GLU A 1 102 ? 14.729 -11.210 4.900 1.00 96.81 102 GLU A C 1
ATOM 788 O O . GLU A 1 102 ? 15.781 -11.366 4.277 1.00 96.81 102 GLU A O 1
ATOM 793 N N . LYS A 1 103 ? 13.985 -12.264 5.274 1.00 97.44 103 LYS A N 1
ATOM 794 C CA . LYS A 1 103 ? 14.387 -13.666 5.024 1.00 97.44 103 LYS A CA 1
ATOM 795 C C . LYS A 1 103 ? 14.431 -14.035 3.545 1.00 97.44 103 LYS A C 1
ATOM 797 O O . LYS A 1 103 ? 15.082 -15.012 3.184 1.00 97.44 103 LYS A O 1
ATOM 802 N N . LEU A 1 104 ? 13.760 -13.260 2.700 1.00 94.38 104 LEU A N 1
ATOM 803 C CA . LEU A 1 104 ? 13.723 -13.438 1.251 1.00 94.38 104 LEU A CA 1
ATOM 804 C C . LEU A 1 104 ? 14.597 -12.417 0.512 1.00 94.38 104 LEU A C 1
ATOM 806 O O . LEU A 1 104 ? 14.508 -12.321 -0.712 1.00 94.38 104 LEU A O 1
ATOM 810 N N . ALA A 1 105 ? 15.444 -11.678 1.241 1.00 95.56 105 ALA A N 1
ATOM 811 C CA . ALA A 1 105 ? 16.310 -10.628 0.710 1.00 95.56 105 ALA A CA 1
ATOM 812 C C . ALA A 1 105 ? 15.546 -9.549 -0.085 1.00 95.56 105 ALA A C 1
ATOM 814 O O . ALA A 1 105 ? 16.047 -9.002 -1.070 1.00 95.56 105 ALA A O 1
ATOM 815 N N . VAL A 1 106 ? 14.316 -9.245 0.339 1.00 96.56 106 VAL A N 1
ATOM 816 C CA . VAL A 1 106 ? 13.516 -8.147 -0.202 1.00 96.56 106 VAL A CA 1
ATOM 817 C C . VAL A 1 106 ? 13.637 -6.942 0.724 1.00 96.56 106 VAL A C 1
ATOM 819 O O . VAL A 1 106 ? 13.374 -7.036 1.917 1.00 96.56 106 VAL A O 1
ATOM 822 N N . ASP A 1 107 ? 14.024 -5.803 0.155 1.00 95.88 107 ASP A N 1
ATOM 823 C CA . ASP A 1 107 ? 14.410 -4.583 0.876 1.00 95.88 107 ASP A CA 1
ATOM 824 C C . ASP A 1 107 ? 13.227 -3.802 1.486 1.00 95.88 107 ASP A C 1
ATOM 826 O O . ASP A 1 107 ? 12.973 -2.671 1.092 1.00 95.88 107 ASP A O 1
ATOM 830 N N . LEU A 1 108 ? 12.452 -4.381 2.404 1.00 98.00 108 LEU A N 1
ATOM 831 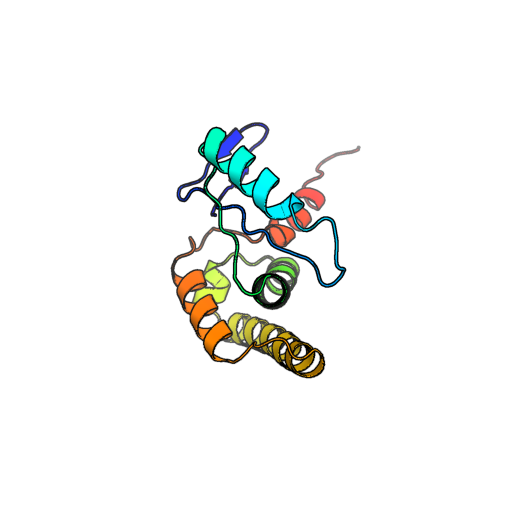C CA . LEU A 1 108 ? 11.439 -3.644 3.177 1.00 98.00 108 LEU A CA 1
ATOM 832 C C . LEU A 1 108 ? 11.969 -3.229 4.553 1.00 98.00 108 LEU A C 1
ATOM 834 O O . LEU A 1 108 ? 12.720 -3.966 5.186 1.00 98.00 108 LEU A O 1
ATOM 838 N N . SER A 1 109 ? 11.544 -2.062 5.034 1.00 97.94 109 SER A N 1
ATOM 839 C CA . SER A 1 109 ? 11.972 -1.492 6.317 1.00 97.94 109 SER A CA 1
ATOM 840 C C . SER A 1 109 ? 10.875 -0.646 6.972 1.00 97.94 109 SER A C 1
ATOM 842 O O . SER A 1 109 ? 9.844 -0.372 6.366 1.00 97.94 109 SER A O 1
ATOM 844 N N . GLU A 1 110 ? 11.102 -0.159 8.197 1.00 98.06 110 GLU A N 1
ATOM 845 C CA . GLU A 1 110 ? 10.168 0.766 8.873 1.00 98.06 110 GLU A CA 1
ATOM 846 C C . GLU A 1 110 ? 9.889 2.039 8.049 1.00 98.06 110 GLU A C 1
ATOM 848 O O . GLU A 1 110 ? 8.799 2.592 8.130 1.00 98.06 110 GLU A O 1
ATOM 853 N N . LYS A 1 111 ? 10.807 2.461 7.166 1.00 98.12 111 LYS A N 1
ATOM 854 C CA . LYS A 1 111 ? 10.566 3.605 6.268 1.00 98.12 111 LYS A CA 1
ATOM 855 C C . LYS A 1 111 ? 9.390 3.370 5.316 1.00 98.12 111 LYS A C 1
ATOM 857 O O . LYS A 1 111 ? 8.730 4.319 4.909 1.00 98.12 111 LYS A O 1
ATOM 862 N N . ASP A 1 112 ? 9.122 2.114 4.964 1.00 98.38 112 ASP A N 1
ATOM 863 C CA . ASP A 1 112 ? 7.977 1.741 4.132 1.00 98.38 112 ASP A CA 1
ATOM 864 C C . ASP A 1 112 ? 6.655 1.843 4.885 1.00 98.38 112 ASP A C 1
ATOM 866 O O . ASP A 1 112 ? 5.611 2.109 4.285 1.00 98.38 112 ASP A O 1
ATOM 870 N N . ILE A 1 113 ? 6.697 1.641 6.204 1.00 98.38 113 ILE A N 1
ATOM 871 C CA . ILE A 1 113 ? 5.557 1.905 7.076 1.00 98.38 113 ILE A CA 1
ATOM 872 C C . ILE A 1 113 ? 5.291 3.406 7.103 1.00 98.38 113 ILE A C 1
ATOM 874 O O . ILE A 1 113 ? 4.150 3.809 6.891 1.00 98.38 113 ILE A O 1
ATOM 878 N N . ASP A 1 114 ? 6.325 4.228 7.292 1.00 98.06 114 ASP A N 1
ATOM 879 C CA . ASP A 1 114 ? 6.188 5.689 7.291 1.00 98.06 114 ASP A CA 1
ATOM 880 C C . ASP A 1 114 ? 5.616 6.206 5.960 1.00 98.06 114 ASP A C 1
ATOM 882 O O . ASP A 1 114 ? 4.701 7.035 5.949 1.00 98.06 114 ASP A O 1
ATOM 886 N N . GLU A 1 115 ? 6.096 5.671 4.831 1.00 97.38 115 GLU A N 1
ATOM 887 C CA . GLU A 1 115 ? 5.552 5.974 3.503 1.00 97.38 115 GLU A CA 1
ATOM 888 C C . GLU A 1 115 ? 4.065 5.607 3.411 1.00 97.38 115 GLU A C 1
ATOM 890 O O . GLU A 1 115 ? 3.246 6.410 2.952 1.00 97.38 115 GLU A O 1
ATOM 895 N N . TRP A 1 116 ? 3.686 4.415 3.878 1.00 97.06 116 TRP A N 1
ATOM 896 C CA . TRP A 1 116 ? 2.286 4.003 3.886 1.00 97.06 116 TRP A CA 1
ATOM 897 C C . TRP A 1 116 ? 1.421 4.878 4.797 1.00 97.06 116 TRP A C 1
ATOM 899 O O . TRP A 1 116 ? 0.324 5.256 4.390 1.00 97.06 116 TRP A O 1
ATOM 909 N N . LEU A 1 117 ? 1.890 5.242 5.992 1.00 97.12 117 LEU A N 1
ATOM 910 C CA . LEU A 1 117 ? 1.158 6.124 6.905 1.00 97.12 117 LEU A CA 1
ATOM 911 C C . LEU A 1 117 ? 0.908 7.497 6.272 1.00 97.12 117 LEU A C 1
ATOM 913 O O . LEU A 1 117 ? -0.202 8.027 6.374 1.00 97.12 117 LEU A O 1
ATOM 917 N N . ALA A 1 118 ? 1.896 8.037 5.552 1.00 96.44 118 ALA A N 1
ATOM 918 C CA . ALA A 1 118 ? 1.731 9.269 4.790 1.00 96.44 118 ALA A CA 1
ATOM 919 C C . ALA A 1 118 ? 0.667 9.120 3.690 1.00 96.44 118 ALA A C 1
ATOM 921 O O . ALA A 1 118 ? -0.166 10.010 3.521 1.00 96.44 118 ALA A O 1
ATOM 922 N N . VAL A 1 119 ? 0.638 7.990 2.973 1.00 94.19 119 VAL A N 1
ATOM 923 C CA . VAL A 1 119 ? -0.407 7.704 1.973 1.00 94.19 119 VAL A CA 1
ATOM 924 C C . VAL A 1 119 ? -1.782 7.574 2.627 1.00 94.19 119 VAL A C 1
ATOM 926 O O . VAL A 1 119 ? -2.732 8.207 2.157 1.00 94.19 119 VAL A O 1
ATOM 929 N N . LEU A 1 120 ? -1.887 6.793 3.705 1.00 95.31 120 LEU A N 1
ATOM 930 C CA . LEU A 1 120 ? -3.117 6.542 4.454 1.00 95.31 120 LEU A CA 1
ATOM 931 C C . LEU A 1 120 ? -3.750 7.851 4.931 1.00 95.31 120 LEU A C 1
ATOM 933 O O . LEU A 1 120 ? -4.959 8.017 4.781 1.00 95.31 120 LEU A O 1
ATOM 937 N N . ALA A 1 121 ? -2.945 8.799 5.417 1.00 94.75 121 ALA A N 1
ATOM 938 C CA . ALA A 1 121 ? -3.407 10.122 5.842 1.00 94.75 121 ALA A CA 1
ATOM 939 C C . ALA A 1 121 ? -4.054 10.950 4.713 1.00 94.75 121 ALA A C 1
ATOM 941 O O . ALA A 1 121 ? -4.789 11.895 4.989 1.00 94.75 121 ALA A O 1
ATOM 942 N N . THR A 1 122 ? -3.811 10.607 3.441 1.00 92.81 122 THR A N 1
ATOM 943 C CA . THR A 1 122 ? -4.443 11.274 2.286 1.00 92.81 122 THR A CA 1
ATOM 944 C C . THR A 1 122 ? -5.712 10.589 1.783 1.00 92.81 122 THR A C 1
ATOM 946 O O . THR A 1 122 ? -6.365 11.123 0.883 1.00 92.81 122 THR A O 1
ATOM 949 N N . LEU A 1 123 ? -6.042 9.399 2.294 1.00 90.94 123 LEU A N 1
ATOM 950 C CA . LEU A 1 123 ? -7.236 8.659 1.886 1.00 90.94 123 LEU A CA 1
ATOM 951 C C . LEU A 1 123 ? -8.478 9.248 2.560 1.00 90.94 123 LEU A C 1
ATOM 953 O O . LEU A 1 123 ? -8.418 9.668 3.712 1.00 90.94 123 LEU A O 1
ATOM 957 N N . ALA A 1 124 ? -9.609 9.261 1.851 1.00 91.06 124 ALA A N 1
ATOM 958 C CA . ALA A 1 124 ? -10.871 9.734 2.413 1.00 91.06 124 ALA A CA 1
ATOM 959 C C . ALA A 1 124 ? -11.256 8.894 3.651 1.00 91.06 124 ALA A C 1
ATOM 961 O O . ALA A 1 124 ? -11.202 7.661 3.559 1.00 91.06 124 ALA A O 1
ATOM 962 N N . PRO A 1 125 ? -11.657 9.511 4.780 1.00 94.56 125 PRO A N 1
ATOM 963 C CA . PRO A 1 125 ? -12.031 8.789 5.998 1.00 94.56 125 PRO A CA 1
ATOM 964 C C . PRO A 1 125 ? -13.144 7.751 5.797 1.00 94.56 125 PRO A C 1
ATOM 966 O O . PRO A 1 125 ? -13.134 6.712 6.452 1.00 94.56 125 PRO A O 1
ATOM 969 N N . GLU A 1 126 ? -14.068 7.999 4.869 1.00 92.88 126 GLU A N 1
ATOM 970 C CA . GLU A 1 126 ? -15.179 7.109 4.506 1.00 92.88 126 GLU A CA 1
ATOM 971 C C . GLU A 1 126 ? -14.748 5.992 3.542 1.00 92.88 126 GLU A C 1
ATOM 973 O O . GLU A 1 126 ? -15.488 5.032 3.318 1.00 92.88 126 GLU A O 1
ATOM 978 N N . GLY A 1 127 ? -13.551 6.112 2.962 1.00 91.06 127 GLY A N 1
ATOM 979 C CA . GLY A 1 127 ? -12.993 5.131 2.049 1.00 91.06 127 GLY A CA 1
ATOM 980 C C . GLY A 1 127 ? -12.767 3.786 2.736 1.00 91.06 127 GLY A C 1
ATOM 981 O O . GLY A 1 127 ? -12.424 3.702 3.918 1.00 91.06 127 GLY A O 1
ATOM 982 N N . LYS A 1 128 ? -12.945 2.711 1.969 1.00 93.00 128 LYS A N 1
ATOM 983 C CA . LYS A 1 128 ? -12.859 1.332 2.455 1.00 93.00 128 LYS A CA 1
ATOM 984 C C . LYS A 1 128 ? -11.840 0.539 1.656 1.00 93.00 128 LYS A C 1
ATOM 986 O O . LYS A 1 128 ? -11.671 0.752 0.453 1.00 93.00 128 LYS A O 1
ATOM 991 N N . THR A 1 129 ? -11.203 -0.423 2.310 1.00 93.56 129 THR A N 1
ATOM 992 C CA . THR A 1 129 ? -10.403 -1.435 1.612 1.00 93.56 129 THR A CA 1
ATOM 993 C C . THR A 1 129 ? -11.309 -2.326 0.763 1.00 93.56 129 THR A C 1
ATOM 995 O O . THR A 1 129 ? -12.500 -2.472 1.044 1.00 93.56 129 THR A O 1
ATOM 998 N N . SER A 1 130 ? -10.754 -2.953 -0.275 1.00 90.69 130 SER A N 1
ATOM 999 C CA . SER A 1 130 ? -11.527 -3.863 -1.128 1.00 90.69 130 SER A CA 1
ATOM 1000 C C . SER A 1 130 ? -12.079 -5.061 -0.348 1.00 90.69 130 SER A C 1
ATOM 1002 O O . SER A 1 130 ? -13.212 -5.462 -0.565 1.00 90.69 130 SER A O 1
ATOM 1004 N N . MET A 1 131 ? -11.313 -5.598 0.608 1.00 93.69 131 MET A N 1
ATOM 1005 C CA . MET A 1 131 ? -11.744 -6.747 1.409 1.00 93.69 131 MET A CA 1
ATOM 1006 C C . MET A 1 131 ? -12.919 -6.405 2.333 1.00 93.69 131 MET A C 1
ATOM 1008 O O . MET A 1 131 ? -13.823 -7.222 2.479 1.00 93.69 131 MET A O 1
ATOM 1012 N N . LEU A 1 132 ? -12.938 -5.206 2.929 1.00 95.00 132 LEU A N 1
ATOM 1013 C CA . LEU A 1 132 ? -14.094 -4.751 3.703 1.00 95.00 132 LEU A CA 1
ATOM 1014 C C . LEU A 1 132 ? -15.340 -4.645 2.811 1.00 95.00 132 LEU A C 1
ATOM 1016 O O . LEU A 1 132 ? -16.395 -5.151 3.182 1.00 95.00 132 LEU A O 1
ATOM 1020 N N . GLN A 1 133 ? -15.202 -4.070 1.612 1.00 90.38 133 GLN A N 1
ATOM 1021 C CA . GLN A 1 133 ? -16.300 -4.006 0.639 1.00 90.38 133 GLN A CA 1
ATOM 1022 C C . GLN A 1 133 ? -16.805 -5.410 0.256 1.00 90.38 133 GLN A C 1
ATOM 1024 O O . GLN A 1 133 ? -18.014 -5.628 0.205 1.00 90.38 133 GLN A O 1
ATOM 1029 N N . ASP A 1 134 ? -15.905 -6.381 0.055 1.00 90.75 134 ASP A N 1
ATOM 1030 C CA . ASP A 1 134 ? -16.270 -7.774 -0.245 1.00 90.75 134 ASP A CA 1
ATOM 1031 C C . ASP A 1 134 ? -17.055 -8.435 0.904 1.00 90.75 134 ASP A C 1
ATOM 1033 O O . ASP A 1 134 ? -18.026 -9.160 0.662 1.00 90.75 134 ASP A O 1
ATOM 1037 N N . VAL A 1 135 ? -16.652 -8.200 2.159 1.00 93.00 135 VAL A N 1
ATOM 1038 C CA . VAL A 1 135 ? -17.349 -8.721 3.351 1.00 93.00 135 VAL A CA 1
ATOM 1039 C C . VAL A 1 135 ? -18.734 -8.092 3.494 1.00 93.00 135 VAL A C 1
ATOM 1041 O O . VAL A 1 135 ? -19.717 -8.807 3.712 1.00 93.00 135 VAL A O 1
ATOM 1044 N N . GLU A 1 136 ? -18.843 -6.776 3.319 1.00 89.56 136 GLU A N 1
ATOM 1045 C CA . GLU A 1 136 ? -20.124 -6.068 3.367 1.00 89.56 136 GLU A CA 1
ATOM 1046 C C . GLU A 1 136 ? -21.065 -6.560 2.260 1.00 89.56 136 GLU A C 1
ATOM 1048 O O . GLU A 1 136 ? -22.205 -6.929 2.544 1.00 89.56 136 GLU A O 1
ATOM 1053 N N . ALA A 1 137 ? -20.582 -6.688 1.022 1.00 87.06 137 ALA A N 1
ATOM 1054 C CA . ALA A 1 137 ? -21.387 -7.160 -0.106 1.00 87.06 137 ALA A CA 1
ATOM 1055 C C . ALA A 1 137 ? -21.948 -8.580 0.100 1.00 87.06 137 ALA A C 1
ATOM 1057 O O . ALA A 1 137 ? -23.060 -8.874 -0.336 1.00 87.06 137 ALA A O 1
ATOM 1058 N N . ARG A 1 138 ? -21.217 -9.463 0.796 1.00 80.06 138 ARG A N 1
ATOM 1059 C CA . ARG A 1 138 ? -21.716 -10.803 1.167 1.00 80.06 138 ARG A CA 1
ATOM 1060 C C . ARG A 1 138 ? -22.721 -10.777 2.315 1.00 80.06 138 ARG A C 1
ATOM 1062 O O . ARG A 1 138 ? -23.553 -11.675 2.409 1.00 80.06 138 ARG A O 1
ATOM 1069 N N . THR A 1 139 ? -22.640 -9.769 3.174 1.00 59.19 139 THR A N 1
ATOM 1070 C CA . THR A 1 139 ? -23.564 -9.580 4.299 1.00 59.19 139 THR A CA 1
ATOM 1071 C C . THR A 1 139 ? -24.900 -8.989 3.820 1.00 59.19 139 THR A C 1
ATOM 1073 O O . THR A 1 139 ? -25.951 -9.308 4.371 1.00 59.19 139 THR A O 1
ATOM 1076 N N . PHE A 1 140 ? -24.891 -8.213 2.730 1.00 51.16 140 PHE A N 1
ATOM 1077 C CA . PHE A 1 140 ? -26.071 -7.610 2.093 1.00 51.16 140 PHE A CA 1
ATOM 1078 C C . PHE A 1 140 ? -2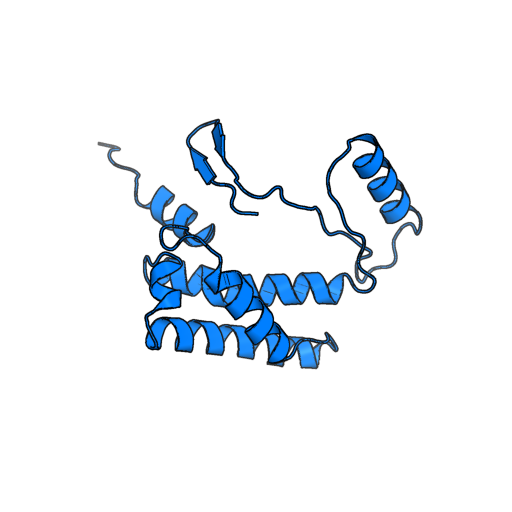6.793 -8.525 1.079 1.00 51.16 140 PHE A C 1
ATOM 1080 O O . PHE A 1 140 ? -27.215 -8.070 0.017 1.00 51.16 140 PHE A O 1
ATOM 1087 N N . LEU A 1 141 ? -27.040 -9.796 1.414 1.00 44.41 141 LEU A N 1
ATOM 1088 C CA . LEU A 1 141 ? -28.119 -10.562 0.766 1.00 44.41 141 LEU A CA 1
ATOM 1089 C C . LEU A 1 141 ? -29.390 -10.537 1.637 1.00 44.41 141 LEU A C 1
ATOM 1091 O O . LEU A 1 141 ? -29.653 -11.503 2.356 1.00 44.41 141 LEU A O 1
ATOM 1095 N N . PRO A 1 142 ? -30.217 -9.473 1.591 1.00 43.62 142 PRO A N 1
ATOM 1096 C CA . PRO A 1 142 ? -31.569 -9.548 2.116 1.00 43.62 142 PRO A CA 1
ATOM 1097 C C . PRO A 1 142 ? -32.437 -10.375 1.151 1.00 43.62 142 PRO A C 1
ATOM 1099 O O . PRO A 1 142 ? -32.644 -9.991 0.005 1.00 43.62 142 PRO A O 1
ATOM 1102 N N . GLY A 1 143 ? -32.970 -11.504 1.627 1.00 46.56 143 GLY A N 1
ATOM 1103 C CA . GLY A 1 143 ? -34.132 -12.165 1.020 1.00 46.56 143 GLY A CA 1
ATOM 1104 C C . GLY A 1 143 ? -33.854 -13.219 -0.059 1.00 46.56 143 GLY A C 1
ATOM 1105 O O . GLY A 1 143 ? -34.020 -12.976 -1.251 1.00 46.56 143 GLY A O 1
ATOM 1106 N N . ARG A 1 144 ? -33.593 -14.456 0.372 1.00 41.38 144 ARG A N 1
ATOM 1107 C CA . ARG A 1 144 ? -34.279 -15.621 -0.211 1.00 41.38 144 ARG A CA 1
ATOM 1108 C C . ARG A 1 144 ? -35.210 -16.178 0.864 1.00 41.38 144 ARG A C 1
ATOM 1110 O O . ARG A 1 144 ? -34.780 -16.975 1.693 1.00 41.38 144 ARG A O 1
ATOM 1117 N N . ALA A 1 145 ? -36.434 -15.662 0.870 1.00 45.12 145 ALA A N 1
ATOM 1118 C CA . ALA A 1 145 ? -37.616 -16.334 1.395 1.00 45.12 145 ALA A CA 1
ATOM 1119 C C . ALA A 1 145 ? -38.433 -16.811 0.190 1.00 45.12 145 ALA A C 1
ATOM 1121 O O . ALA A 1 145 ? -38.409 -16.082 -0.831 1.00 45.12 145 ALA A O 1
#

Foldseek 3Di:
DQWDDDPPDIDDPDADEAEDEDDPDDDDPCPVVVVVVVCVVVVGHYDYDPDPVLVVLLVVLQCQLQLVLCQVVVAALLCCLPPPVSVVSSVVRSVVSVVVCVVVVHDDDVVSVVVVNVVSVPDDRRGHDPNNVVSVVVVPPPDPD

Radius of gyration: 17.86 Å; chains: 1; bounding box: 54×28×46 Å

pLDDT: mean 89.4, std 13.32, range [41.38, 98.69]